Protein AF-A0A0K2UYB7-F1 (afdb_monomer)

Radius of gyration: 26.68 Å; Cα contacts (8 Å, |Δi|>4): 30; chains: 1; bounding box: 59×38×68 Å

Mean predicted aligned error: 10.9 Å

Foldseek 3Di:
DVVLVVLVVCLVCLVVQLVVLVPDPDPPPVSVVSNVQSPPPVNNVVSCVCNVPVVVVVVVVVVVVVVVVVVVVVVVVVVVVVVVVVVVVCVVPPD

Secondary structure (DSSP, 8-state):
-HHHHHHHHHHHTHHHHHHHHHH-----HHHHHHHHHHH-HHHHHHHHHHHHHHHHHHHHHHHHHHHHHHHHHHHHHHHHHHHHHHHHHHHHS--

Organism: Lepeophtheirus salmonis (NCBI:txid72036)

Nearest PDB structures (foldseek):
  7o40-assembly1_F  TM=4.434E-01  e=9.851E+00  Synechocystis sp. PCC 6803 substr. Kazusa

pLDDT: mean 85.7, std 8.61, range [58.59, 96.62]

Structure (mmCIF, N/CA/C/O backbone):
data_AF-A0A0K2UYB7-F1
#
_entry.id   AF-A0A0K2UYB7-F1
#
loop_
_atom_site.group_PDB
_atom_site.id
_atom_site.type_symbol
_atom_site.label_atom_id
_atom_site.label_alt_id
_atom_site.label_comp_id
_atom_site.label_asym_id
_atom_site.label_entity_id
_atom_site.label_seq_id
_atom_site.pdbx_PDB_ins_code
_atom_site.Cartn_x
_atom_site.Cartn_y
_atom_site.Cartn_z
_atom_site.occupancy
_atom_site.B_iso_or_equiv
_atom_site.auth_seq_id
_atom_site.auth_comp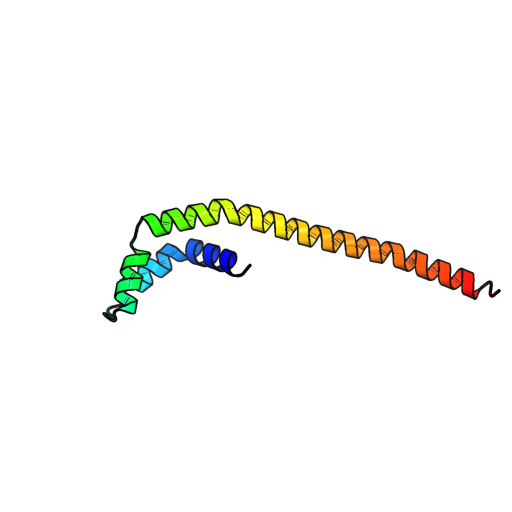_id
_atom_site.auth_asym_id
_atom_site.auth_atom_id
_atom_site.pdbx_PDB_model_num
ATOM 1 N N . GLY A 1 1 ? 9.464 -2.172 -4.984 1.00 58.59 1 GLY A N 1
ATOM 2 C CA . GLY A 1 1 ? 9.593 -2.488 -3.543 1.00 58.59 1 GLY A CA 1
ATOM 3 C C . GLY A 1 1 ? 8.231 -2.624 -2.875 1.00 58.59 1 GLY A C 1
ATOM 4 O O . GLY A 1 1 ? 7.321 -1.875 -3.210 1.00 58.59 1 GLY A O 1
ATOM 5 N N . THR A 1 2 ? 8.080 -3.570 -1.944 1.00 75.75 2 THR A N 1
ATOM 6 C CA . THR A 1 2 ? 6.821 -3.900 -1.235 1.00 75.75 2 THR A CA 1
ATOM 7 C C . THR A 1 2 ? 6.207 -2.710 -0.484 1.00 75.75 2 THR A C 1
ATOM 9 O O . THR A 1 2 ? 4.990 -2.557 -0.457 1.00 75.75 2 THR A O 1
ATOM 12 N N . TRP A 1 3 ? 7.045 -1.811 0.040 1.00 78.50 3 TRP A N 1
ATOM 13 C CA . TRP A 1 3 ? 6.630 -0.622 0.792 1.00 78.50 3 TRP A CA 1
ATOM 14 C C . TRP A 1 3 ? 5.837 0.397 -0.032 1.00 78.50 3 TRP A C 1
ATOM 16 O O . TRP A 1 3 ? 4.829 0.913 0.431 1.00 78.50 3 TRP A O 1
ATOM 26 N N . LEU A 1 4 ? 6.238 0.645 -1.278 1.00 80.00 4 LEU A N 1
ATOM 27 C CA . LEU A 1 4 ? 5.547 1.583 -2.170 1.00 80.00 4 LEU A CA 1
ATOM 28 C C . LEU A 1 4 ? 4.176 1.062 -2.606 1.00 80.00 4 LEU A C 1
ATOM 30 O O . LEU A 1 4 ? 3.212 1.820 -2.675 1.00 80.00 4 LEU A O 1
ATOM 34 N N . LYS A 1 5 ? 4.069 -0.256 -2.825 1.00 82.81 5 LYS A N 1
ATOM 35 C CA . LYS A 1 5 ? 2.777 -0.911 -3.060 1.00 82.81 5 LYS A CA 1
ATOM 36 C C . LYS A 1 5 ? 1.857 -0.759 -1.849 1.00 82.81 5 LYS A C 1
ATOM 38 O O . LYS A 1 5 ? 0.682 -0.469 -2.035 1.00 82.81 5 LYS A O 1
ATOM 43 N N . ALA A 1 6 ? 2.392 -0.898 -0.634 1.00 86.25 6 ALA A N 1
ATOM 44 C CA . ALA A 1 6 ? 1.631 -0.681 0.592 1.00 86.25 6 ALA A CA 1
ATOM 45 C C . ALA A 1 6 ? 1.172 0.779 0.730 1.00 86.25 6 ALA A C 1
ATOM 47 O O . ALA A 1 6 ? -0.008 1.011 0.959 1.00 86.25 6 ALA A O 1
ATOM 48 N N . VAL A 1 7 ? 2.057 1.760 0.516 1.00 88.44 7 VAL A N 1
ATOM 49 C CA . VAL A 1 7 ? 1.700 3.192 0.532 1.00 88.44 7 VAL A CA 1
ATOM 50 C C . VAL A 1 7 ? 0.575 3.487 -0.456 1.00 88.44 7 VAL A C 1
ATOM 52 O O . VAL A 1 7 ? -0.429 4.076 -0.072 1.00 88.44 7 VAL A O 1
ATOM 55 N N . ASN A 1 8 ? 0.706 3.029 -1.703 1.00 88.81 8 ASN A N 1
ATOM 56 C CA . ASN A 1 8 ? -0.315 3.247 -2.724 1.00 88.81 8 ASN A CA 1
ATOM 57 C C . ASN A 1 8 ? -1.638 2.551 -2.353 1.00 88.81 8 ASN A C 1
ATOM 59 O O . ASN A 1 8 ? -2.710 3.126 -2.510 1.00 88.81 8 ASN A O 1
ATOM 63 N N . TYR A 1 9 ? -1.580 1.329 -1.813 1.00 91.00 9 TYR A N 1
ATOM 64 C CA . TYR A 1 9 ? -2.765 0.613 -1.339 1.00 91.00 9 TYR A CA 1
ATOM 65 C C . TYR A 1 9 ? -3.480 1.375 -0.219 1.00 91.00 9 TYR A C 1
ATOM 67 O O . TYR A 1 9 ? -4.677 1.631 -0.330 1.00 91.00 9 TYR A O 1
ATOM 75 N N . TYR A 1 10 ? -2.759 1.764 0.83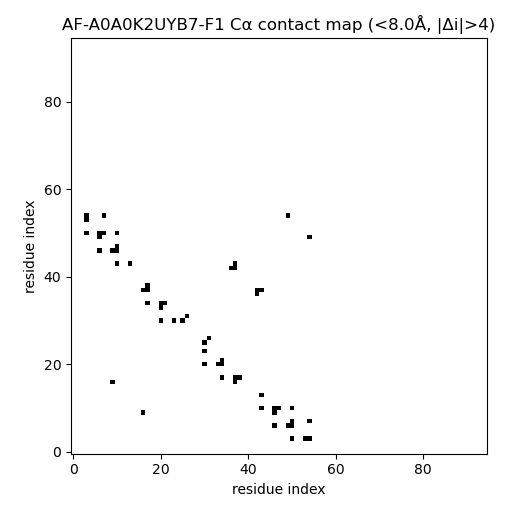3 1.00 92.06 10 TYR A N 1
ATOM 76 C CA . TYR A 1 10 ? -3.349 2.482 1.958 1.00 92.06 10 TYR A CA 1
ATOM 77 C C . TYR A 1 10 ? -3.854 3.859 1.546 1.00 92.06 10 TYR A C 1
ATOM 79 O O . TYR A 1 10 ? -4.916 4.245 2.008 1.00 92.06 10 TYR A O 1
ATOM 87 N N . PHE A 1 11 ? -3.149 4.573 0.662 1.00 92.88 11 PHE A N 1
ATOM 88 C CA . PHE A 1 11 ? -3.580 5.886 0.179 1.00 92.88 11 PHE A CA 1
ATOM 89 C C . PHE A 1 11 ? -4.906 5.787 -0.582 1.00 92.88 11 PHE A C 1
ATOM 91 O O . PHE A 1 11 ? -5.847 6.514 -0.280 1.00 92.88 11 PHE A O 1
ATOM 98 N N . ASN A 1 12 ? -5.015 4.837 -1.516 1.00 93.69 12 ASN A N 1
ATOM 99 C CA . ASN A 1 12 ? -6.213 4.684 -2.346 1.00 93.69 12 ASN A CA 1
ATOM 100 C C . ASN A 1 12 ? -7.423 4.127 -1.579 1.00 93.69 12 ASN A C 1
ATOM 102 O O . ASN A 1 12 ? -8.554 4.328 -2.007 1.00 93.69 12 ASN A O 1
ATOM 106 N N . ASN A 1 13 ? -7.199 3.415 -0.471 1.00 95.56 13 ASN A N 1
ATOM 107 C CA . ASN A 1 13 ? -8.260 2.775 0.315 1.00 95.56 13 ASN A CA 1
ATOM 108 C C . ASN A 1 13 ? -8.437 3.410 1.700 1.00 95.56 13 ASN A C 1
ATOM 110 O O . ASN A 1 13 ? -9.088 2.820 2.559 1.00 95.56 13 ASN A O 1
ATOM 114 N N . PHE A 1 14 ? -7.845 4.581 1.941 1.00 94.94 14 PHE A N 1
ATOM 115 C CA . PHE A 1 14 ? -7.723 5.138 3.285 1.00 94.94 14 PHE A CA 1
ATOM 116 C C . PHE A 1 14 ? -9.081 5.336 3.967 1.00 94.94 14 PHE A C 1
ATOM 118 O O . PHE A 1 14 ? -9.298 4.820 5.062 1.00 94.94 14 PHE A O 1
ATOM 125 N N . GLU A 1 15 ? -10.018 6.003 3.289 1.00 94.69 15 GLU A N 1
ATOM 126 C CA . GLU A 1 15 ? -11.355 6.259 3.836 1.00 94.69 15 GLU A CA 1
ATOM 127 C C . GLU A 1 15 ? -12.163 4.969 4.024 1.00 94.69 15 GLU A C 1
ATOM 129 O O . GLU A 1 15 ? -12.828 4.807 5.042 1.00 94.69 15 GLU A O 1
ATOM 134 N N . VAL A 1 16 ? -12.032 3.999 3.112 1.00 96.62 16 VAL A N 1
ATOM 135 C CA . VAL A 1 16 ? -12.699 2.689 3.232 1.00 96.62 16 VAL A CA 1
ATOM 136 C C . VAL A 1 16 ? -12.183 1.926 4.455 1.00 96.62 16 VAL A C 1
ATOM 138 O O . VAL A 1 16 ? -12.958 1.343 5.212 1.00 96.62 16 VAL A O 1
ATOM 141 N N . ILE A 1 17 ? -10.866 1.943 4.683 1.00 95.19 17 ILE A N 1
ATOM 142 C CA . ILE A 1 17 ? -10.236 1.307 5.846 1.00 95.19 17 ILE A CA 1
ATOM 143 C C . ILE A 1 17 ? -10.645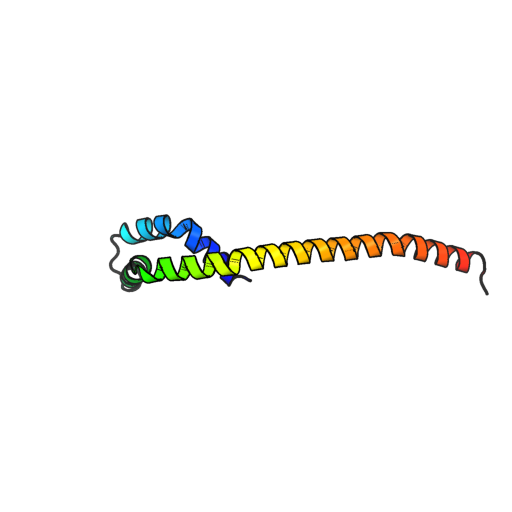 2.026 7.134 1.00 95.19 1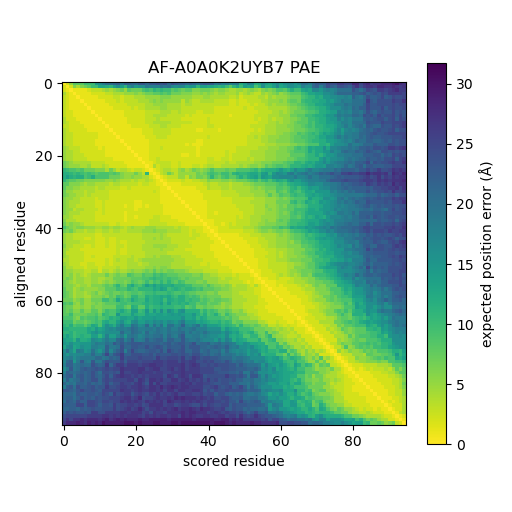7 ILE A C 1
ATOM 145 O O . ILE A 1 17 ? -10.952 1.366 8.127 1.00 95.19 17 ILE A O 1
ATOM 149 N N . ARG A 1 18 ? -10.675 3.363 7.122 1.00 95.25 18 ARG A N 1
ATOM 150 C CA . ARG A 1 18 ? -11.126 4.184 8.251 1.00 95.25 18 ARG A CA 1
ATOM 151 C C . ARG A 1 18 ? -12.568 3.870 8.625 1.00 95.25 18 ARG A C 1
ATOM 153 O O . ARG A 1 18 ? -12.843 3.606 9.794 1.00 95.25 18 ARG A O 1
ATOM 160 N N . GLU A 1 19 ? -13.471 3.863 7.651 1.00 96.62 19 GLU A N 1
ATOM 161 C CA . GLU A 1 19 ? -14.880 3.535 7.853 1.00 96.62 19 GLU A CA 1
ATOM 162 C C . GLU A 1 19 ? -15.039 2.119 8.415 1.00 96.62 19 GLU A C 1
ATOM 164 O O . GLU A 1 19 ? -15.683 1.929 9.449 1.00 96.62 19 GLU A O 1
ATOM 169 N N . TYR A 1 20 ? -14.385 1.133 7.792 1.00 95.44 20 TYR A N 1
ATOM 170 C CA . TYR A 1 20 ? -14.401 -0.250 8.258 1.00 95.44 20 TYR A CA 1
ATOM 171 C C . TYR A 1 20 ? -13.946 -0.365 9.717 1.00 95.44 20 TYR A C 1
ATOM 173 O O . TYR A 1 20 ? -14.649 -0.957 10.535 1.00 95.44 20 TYR A O 1
ATOM 181 N N . LEU A 1 21 ? -12.796 0.229 10.059 1.00 94.62 21 LEU A N 1
ATOM 182 C CA . LEU A 1 21 ? -12.259 0.190 11.417 1.00 94.62 21 LEU A CA 1
ATOM 183 C C . LEU A 1 21 ? -13.209 0.856 12.408 1.00 94.62 21 LEU A C 1
ATOM 185 O O . LEU A 1 21 ? -13.462 0.285 13.466 1.00 94.62 21 LEU A O 1
ATOM 189 N N . ASN A 1 22 ? -13.768 2.019 12.072 1.00 94.56 22 ASN A N 1
ATOM 190 C CA . ASN A 1 22 ? -14.683 2.752 12.945 1.00 94.56 22 ASN A CA 1
ATOM 191 C C . ASN A 1 22 ? -15.994 1.992 13.206 1.00 94.56 22 ASN A C 1
ATOM 193 O O . ASN A 1 22 ? -16.505 2.057 14.325 1.00 94.56 22 ASN A O 1
ATOM 197 N N . ASN A 1 23 ? -16.458 1.189 12.245 1.00 96.31 23 ASN A N 1
ATOM 198 C CA . ASN A 1 23 ? -17.647 0.342 12.372 1.00 96.31 23 ASN A CA 1
ATOM 199 C C . ASN A 1 23 ? -17.435 -0.932 13.213 1.00 96.31 23 ASN A C 1
ATOM 201 O O . ASN A 1 23 ? -18.403 -1.613 13.558 1.00 96.31 23 ASN A O 1
ATOM 205 N N . LEU A 1 24 ? -16.195 -1.278 13.580 1.00 94.44 24 LEU A N 1
ATOM 206 C CA . LEU A 1 24 ? -15.941 -2.419 14.462 1.00 94.44 24 LEU A CA 1
ATOM 207 C C . LEU A 1 24 ? -16.429 -2.117 15.886 1.00 94.44 24 LEU A C 1
ATOM 209 O O . LEU A 1 24 ? -15.932 -1.204 16.543 1.00 94.44 24 LEU A O 1
ATOM 213 N N . ASN A 1 25 ? -17.337 -2.936 16.417 1.00 91.69 25 ASN A N 1
ATOM 214 C CA . ASN A 1 25 ? -17.777 -2.852 17.821 1.00 91.69 25 ASN A CA 1
ATOM 215 C C . ASN A 1 25 ? -16.775 -3.470 18.812 1.00 91.69 25 ASN A C 1
ATOM 217 O O . ASN A 1 25 ? -16.968 -3.421 20.029 1.00 91.69 25 ASN A O 1
ATOM 221 N N . GLU A 1 26 ? -15.708 -4.070 18.294 1.00 92.50 26 GLU A N 1
ATOM 222 C CA . GLU A 1 26 ? -14.688 -4.750 19.074 1.00 92.50 26 GLU A CA 1
ATOM 223 C C . GLU A 1 26 ? -13.836 -3.755 19.879 1.00 92.50 26 GLU A C 1
ATOM 225 O O . GLU A 1 26 ? -13.429 -2.701 19.387 1.00 92.50 26 GLU A O 1
ATOM 230 N N . LYS A 1 27 ? -13.565 -4.099 21.142 1.00 91.56 27 LYS A N 1
ATOM 231 C CA . LYS A 1 27 ? -12.773 -3.284 22.081 1.00 91.56 27 LYS A CA 1
ATOM 232 C C . LYS A 1 27 ? -11.432 -3.926 22.427 1.00 91.56 27 LYS A C 1
ATOM 234 O O . LYS A 1 27 ? -10.857 -3.630 23.473 1.00 91.56 27 LYS A O 1
ATOM 239 N N . THR A 1 28 ? -10.939 -4.836 21.588 1.00 95.25 28 THR A N 1
ATOM 240 C CA . THR A 1 28 ? -9.605 -5.396 21.792 1.00 95.25 28 THR A CA 1
ATOM 241 C C . THR A 1 28 ? -8.564 -4.278 21.683 1.00 95.25 28 THR A C 1
ATOM 243 O O . THR A 1 28 ? -8.733 -3.363 20.870 1.00 95.25 28 THR A O 1
ATOM 246 N N . PRO A 1 29 ? -7.477 -4.319 22.479 1.00 95.31 29 PRO A N 1
ATOM 247 C CA . PRO A 1 29 ? -6.454 -3.273 22.457 1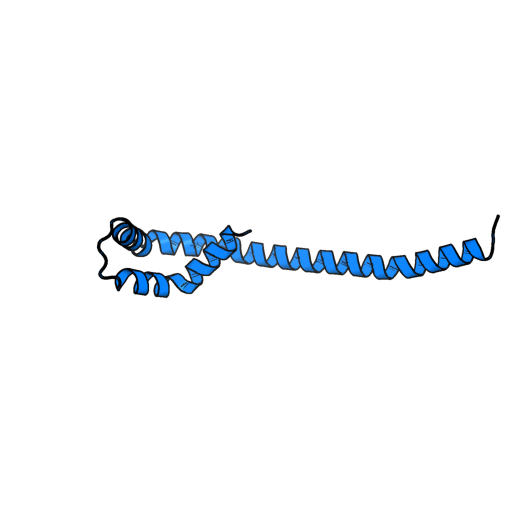.00 95.31 29 PRO A CA 1
ATOM 248 C C . PRO A 1 29 ? -5.917 -2.979 21.050 1.00 95.31 29 PRO A C 1
ATOM 250 O O . PRO A 1 29 ? -5.641 -1.831 20.712 1.00 95.31 29 PRO A O 1
ATOM 253 N N . THR A 1 30 ? -5.829 -4.007 20.202 1.00 95.00 30 THR A N 1
ATOM 254 C CA . THR A 1 30 ? -5.420 -3.886 18.798 1.00 95.00 30 THR A CA 1
ATOM 255 C C . THR A 1 30 ? -6.385 -3.032 17.979 1.00 95.00 30 THR A C 1
ATOM 257 O O . THR A 1 30 ? -5.938 -2.147 17.254 1.00 95.00 30 THR A O 1
ATOM 260 N N . VAL A 1 31 ? -7.697 -3.261 18.100 1.00 93.88 31 VAL A N 1
ATOM 261 C CA . VAL A 1 31 ? -8.718 -2.497 17.364 1.00 93.88 31 VAL A CA 1
ATOM 262 C C . VAL A 1 31 ? -8.778 -1.056 17.859 1.00 93.88 31 VAL A C 1
ATOM 264 O O . VAL A 1 31 ? -8.852 -0.141 17.043 1.00 93.88 31 VAL A O 1
ATOM 267 N N . VAL A 1 32 ? -8.674 -0.836 19.173 1.00 95.56 32 VAL A N 1
ATOM 268 C CA . VAL A 1 32 ? -8.610 0.517 19.754 1.00 95.56 32 VAL A CA 1
ATOM 269 C C . VAL A 1 32 ? -7.418 1.284 19.183 1.00 95.56 32 VAL A C 1
ATOM 271 O O . VAL A 1 32 ? -7.593 2.365 18.628 1.00 95.56 32 VAL A O 1
ATOM 274 N N . LYS A 1 33 ? -6.225 0.682 19.207 1.00 96.06 33 LYS A N 1
ATOM 275 C CA . LYS A 1 33 ? -5.014 1.302 18.661 1.00 96.06 33 LYS A CA 1
ATOM 276 C C . LYS A 1 33 ? -5.098 1.539 17.150 1.00 96.06 33 LYS A C 1
ATOM 278 O O . LYS A 1 33 ? -4.626 2.558 16.657 1.00 96.06 33 LYS A O 1
ATOM 283 N N . ALA A 1 34 ? -5.705 0.622 16.396 1.00 94.06 34 ALA A N 1
ATOM 284 C CA . ALA A 1 34 ? -5.915 0.803 14.960 1.00 94.06 34 ALA A CA 1
ATOM 285 C C . ALA A 1 34 ? -6.849 1.990 14.664 1.00 94.06 34 ALA A C 1
ATOM 287 O O . ALA A 1 34 ? -6.565 2.771 13.756 1.00 94.06 34 ALA A O 1
ATOM 288 N N . LYS A 1 35 ? -7.918 2.162 15.456 1.00 95.38 35 LYS A N 1
ATOM 289 C CA . LYS A 1 35 ? -8.815 3.325 15.378 1.00 95.38 35 LYS A CA 1
ATOM 290 C C . LYS A 1 35 ? -8.099 4.630 15.717 1.00 95.38 35 LYS A C 1
ATOM 292 O O . LYS A 1 35 ? -8.312 5.621 15.032 1.00 95.38 35 LYS A O 1
ATOM 297 N N . GLU A 1 36 ? -7.250 4.640 16.742 1.00 95.25 36 GLU A N 1
ATOM 298 C CA . GLU A 1 36 ? -6.445 5.820 17.090 1.00 95.25 36 GLU A CA 1
ATOM 299 C C . GLU A 1 36 ? -5.534 6.231 15.927 1.00 95.25 36 GLU A C 1
ATOM 301 O O . GLU A 1 36 ? -5.514 7.394 15.543 1.00 95.25 36 GLU A O 1
ATOM 306 N N . ILE A 1 37 ? -4.842 5.267 15.311 1.00 94.62 37 ILE A N 1
ATOM 307 C CA . ILE A 1 37 ? -3.930 5.531 14.190 1.00 94.62 37 ILE A CA 1
ATOM 308 C C . ILE A 1 37 ? -4.687 6.029 12.951 1.00 94.62 37 ILE A C 1
ATOM 310 O O . ILE A 1 37 ? -4.260 6.989 12.321 1.00 94.62 37 ILE A O 1
ATOM 314 N N . ILE A 1 38 ? -5.793 5.387 12.563 1.00 94.00 38 ILE A N 1
ATOM 315 C CA . ILE A 1 38 ? -6.486 5.729 11.307 1.00 94.00 38 ILE A CA 1
ATOM 316 C C . ILE A 1 38 ? -7.272 7.051 11.391 1.00 94.00 38 ILE A C 1
ATOM 318 O O . ILE A 1 38 ? -7.564 7.679 10.368 1.00 94.00 38 ILE A O 1
ATOM 322 N N . ASN A 1 39 ? -7.622 7.477 12.607 1.00 94.56 39 ASN A N 1
ATOM 323 C CA . ASN A 1 39 ? -8.300 8.747 12.861 1.00 94.56 39 ASN A CA 1
ATOM 324 C C . ASN A 1 39 ? -7.326 9.896 13.178 1.00 94.56 39 ASN A C 1
ATOM 326 O O . ASN A 1 39 ? -7.770 11.035 13.276 1.00 94.56 39 ASN A O 1
ATOM 330 N N . ASP A 1 40 ? -6.022 9.632 13.296 1.00 95.06 40 ASP A N 1
ATOM 331 C CA . ASP A 1 40 ? -5.005 10.681 13.372 1.00 95.06 40 ASP A CA 1
ATOM 332 C C . ASP A 1 40 ? -4.916 11.416 12.019 1.00 95.06 40 ASP A C 1
ATOM 334 O O . ASP A 1 40 ? -4.564 10.836 10.985 1.00 95.06 40 ASP A O 1
ATOM 338 N N . GLU A 1 41 ? -5.245 12.709 12.022 1.00 87.94 41 GLU A N 1
ATOM 339 C CA . GLU A 1 41 ? -5.232 13.571 10.833 1.00 87.94 41 GLU A CA 1
ATOM 340 C C . GLU A 1 41 ? -3.842 13.642 10.178 1.00 87.94 41 GLU A C 1
ATOM 342 O O . GLU A 1 41 ? -3.735 13.677 8.948 1.00 87.94 41 GLU A O 1
ATOM 347 N N . PHE A 1 42 ? -2.768 13.546 10.970 1.00 93.38 42 PHE A N 1
ATOM 348 C CA . PHE A 1 42 ? -1.398 13.573 10.457 1.00 93.38 42 PHE A CA 1
ATOM 349 C C . PHE A 1 42 ? -1.029 12.304 9.690 1.00 93.38 42 PHE A C 1
ATOM 351 O O . PHE A 1 42 ? -0.110 12.329 8.868 1.00 93.38 42 PHE A O 1
ATOM 358 N N . ILE A 1 43 ? -1.695 11.174 9.947 1.00 91.38 43 ILE A N 1
ATOM 359 C CA . ILE A 1 43 ? -1.397 9.918 9.248 1.00 91.38 43 ILE A CA 1
ATOM 360 C C . ILE A 1 43 ? -1.811 10.015 7.783 1.00 91.38 43 ILE A C 1
ATOM 362 O O . ILE A 1 43 ? -1.026 9.632 6.911 1.00 91.38 43 ILE A O 1
ATOM 366 N N . TYR A 1 44 ? -2.989 10.575 7.498 1.00 90.75 44 TYR A N 1
ATOM 367 C CA . TYR A 1 44 ? -3.428 10.783 6.118 1.00 90.75 44 TYR A CA 1
ATOM 368 C C . TYR A 1 44 ? -2.519 11.767 5.381 1.00 90.75 44 TYR A C 1
ATOM 370 O O . TYR A 1 44 ? -2.087 11.497 4.259 1.00 90.75 44 TYR A O 1
ATOM 378 N N . GLU A 1 45 ? -2.169 12.878 6.030 1.00 92.50 45 GLU A N 1
ATOM 379 C CA . GLU A 1 45 ? -1.280 13.886 5.453 1.00 92.50 45 GLU A CA 1
ATOM 380 C C . GLU A 1 45 ? 0.090 13.289 5.097 1.00 92.50 45 GLU A C 1
ATOM 382 O O . GLU A 1 45 ? 0.548 13.397 3.957 1.00 92.50 45 GLU A O 1
ATOM 387 N N . LYS A 1 46 ? 0.719 12.570 6.035 1.00 91.69 46 LYS A N 1
ATOM 388 C CA . LYS A 1 46 ? 2.004 11.893 5.798 1.00 91.69 46 LYS A CA 1
ATOM 389 C C . LYS A 1 46 ? 1.903 10.870 4.673 1.00 91.69 46 LYS A C 1
ATOM 391 O O . LYS A 1 46 ? 2.784 10.813 3.818 1.00 91.69 46 LYS A O 1
ATOM 396 N N . LEU A 1 47 ? 0.835 10.076 4.648 1.00 91.44 47 LEU A N 1
ATOM 397 C CA . LEU A 1 47 ? 0.604 9.085 3.601 1.00 91.44 47 LEU A CA 1
ATOM 398 C C . LEU A 1 47 ? 0.457 9.745 2.222 1.00 91.44 47 LEU A C 1
ATOM 400 O O . LEU A 1 47 ? 1.033 9.260 1.247 1.00 91.44 47 LEU A O 1
ATOM 404 N N . SER A 1 48 ? -0.245 10.878 2.157 1.00 90.88 48 SER A N 1
ATOM 405 C CA . SER A 1 48 ? -0.401 11.688 0.949 1.00 90.88 48 SER A CA 1
ATOM 406 C C . SER A 1 48 ? 0.935 12.237 0.451 1.00 90.88 48 SER A C 1
ATOM 408 O O . SER A 1 48 ? 1.266 12.069 -0.722 1.00 90.88 48 SER A O 1
ATOM 410 N N . ILE A 1 49 ? 1.758 12.796 1.345 1.00 91.50 49 ILE A N 1
ATOM 411 C CA . ILE A 1 49 ? 3.096 13.309 1.012 1.00 91.50 49 ILE A CA 1
ATOM 412 C C . ILE A 1 49 ? 3.983 12.195 0.450 1.00 91.50 49 ILE A C 1
ATOM 414 O O . ILE A 1 49 ? 4.642 12.382 -0.577 1.00 91.50 49 ILE A O 1
ATOM 418 N N . ILE A 1 50 ? 4.004 11.027 1.097 1.00 89.00 50 ILE A N 1
ATOM 419 C CA . ILE A 1 50 ? 4.808 9.888 0.636 1.00 89.00 50 ILE A CA 1
ATOM 420 C C . ILE A 1 50 ? 4.315 9.427 -0.739 1.00 89.00 50 ILE A C 1
ATOM 422 O O . ILE A 1 50 ? 5.124 9.233 -1.647 1.00 89.00 50 ILE A O 1
ATOM 426 N N . ASN A 1 51 ? 2.999 9.285 -0.920 1.00 89.19 51 ASN A N 1
ATOM 427 C CA . ASN A 1 51 ? 2.431 8.857 -2.192 1.00 89.19 51 ASN A CA 1
ATOM 428 C C . ASN A 1 51 ? 2.716 9.866 -3.316 1.00 89.19 51 ASN A C 1
ATOM 430 O O . ASN A 1 51 ? 3.152 9.470 -4.393 1.00 89.19 51 ASN A O 1
ATOM 434 N N . HIS A 1 52 ? 2.537 11.162 -3.062 1.00 89.19 52 HIS A N 1
ATOM 435 C CA . HIS A 1 52 ? 2.762 12.216 -4.050 1.00 89.19 52 HIS A CA 1
ATOM 436 C C . HIS A 1 52 ? 4.214 12.258 -4.538 1.00 89.19 52 HIS A C 1
ATOM 438 O O . HIS A 1 52 ? 4.454 12.358 -5.737 1.00 89.19 52 HIS A O 1
ATOM 444 N N . ASN A 1 53 ? 5.181 12.133 -3.625 1.00 87.50 53 ASN A N 1
ATOM 445 C CA . ASN A 1 53 ? 6.596 12.242 -3.976 1.00 87.50 53 ASN A CA 1
ATOM 446 C C . ASN A 1 53 ? 7.175 10.947 -4.563 1.00 87.50 53 ASN A C 1
ATOM 448 O O . ASN A 1 53 ? 8.005 10.999 -5.467 1.00 87.50 53 ASN A O 1
ATOM 452 N N . LEU A 1 54 ? 6.763 9.774 -4.068 1.00 84.50 54 LEU A N 1
ATOM 453 C CA . LEU A 1 54 ? 7.403 8.507 -4.445 1.00 84.50 54 LEU A CA 1
ATOM 454 C C . LEU A 1 54 ? 6.706 7.773 -5.595 1.00 84.50 54 LEU A C 1
ATOM 456 O O . LEU A 1 54 ? 7.351 6.993 -6.303 1.00 84.50 54 LEU A O 1
ATOM 460 N N . ASN A 1 55 ? 5.404 7.988 -5.798 1.00 83.88 55 ASN A N 1
ATOM 461 C CA . ASN A 1 55 ? 4.665 7.319 -6.870 1.00 83.88 55 ASN A CA 1
ATOM 462 C C . ASN A 1 55 ? 5.182 7.708 -8.272 1.00 83.88 55 ASN A C 1
ATOM 464 O O . ASN A 1 55 ? 5.415 6.798 -9.069 1.00 83.88 55 ASN A O 1
ATOM 468 N N . PRO A 1 56 ? 5.453 8.994 -8.587 1.00 84.38 56 PRO A N 1
ATOM 469 C CA . PRO A 1 56 ? 6.031 9.374 -9.879 1.00 84.38 56 PRO A CA 1
ATOM 470 C C . PRO A 1 56 ? 7.400 8.731 -10.116 1.00 84.38 56 PRO A C 1
ATOM 472 O O . PRO A 1 56 ? 7.596 8.087 -11.140 1.00 84.38 56 PRO A O 1
ATOM 475 N N . ILE A 1 57 ? 8.291 8.785 -9.118 1.00 82.50 57 ILE A N 1
ATOM 476 C CA . ILE A 1 57 ? 9.634 8.185 -9.190 1.00 82.50 57 ILE A CA 1
ATOM 477 C C . ILE A 1 57 ? 9.544 6.692 -9.513 1.00 82.50 57 ILE A C 1
ATOM 479 O O . ILE A 1 57 ? 10.302 6.173 -10.325 1.00 82.50 57 ILE A O 1
ATOM 483 N N . THR A 1 58 ? 8.594 5.989 -8.899 1.00 78.00 58 THR A N 1
ATOM 484 C CA . THR A 1 58 ? 8.415 4.553 -9.142 1.00 78.00 58 THR A CA 1
ATOM 485 C C . THR A 1 58 ? 7.949 4.276 -10.565 1.00 78.00 58 THR A C 1
ATOM 487 O O . THR A 1 58 ? 8.448 3.346 -11.190 1.00 78.00 58 THR A O 1
ATOM 490 N N . LYS A 1 59 ? 7.027 5.088 -11.094 1.00 80.50 59 LYS A N 1
ATOM 491 C CA . LYS A 1 59 ? 6.572 4.972 -12.486 1.00 80.50 59 LYS A CA 1
ATOM 492 C C . LYS A 1 59 ? 7.708 5.231 -13.468 1.00 80.50 59 LYS A C 1
ATOM 494 O O . LYS A 1 59 ? 7.852 4.473 -14.421 1.00 80.50 59 LYS A O 1
ATOM 499 N N . ASP A 1 60 ? 8.525 6.247 -13.209 1.00 83.75 60 ASP A N 1
ATOM 500 C CA . ASP A 1 60 ? 9.667 6.583 -14.058 1.00 83.75 60 ASP A CA 1
ATOM 501 C C . ASP A 1 60 ? 10.729 5.478 -14.030 1.00 83.75 60 ASP A C 1
ATOM 503 O O . ASP A 1 60 ? 11.229 5.086 -15.082 1.00 83.75 60 ASP A O 1
ATOM 507 N N . ILE A 1 61 ? 11.025 4.914 -12.852 1.00 80.62 61 ILE A N 1
ATOM 508 C CA . ILE A 1 61 ? 11.922 3.756 -12.721 1.00 80.62 61 ILE A CA 1
ATOM 509 C C . ILE A 1 61 ? 11.374 2.565 -13.508 1.00 80.62 61 ILE A C 1
ATOM 511 O O . ILE A 1 61 ? 12.104 2.000 -14.314 1.00 80.62 61 ILE A O 1
ATOM 515 N N . THR A 1 62 ? 10.098 2.211 -13.340 1.00 79.19 62 THR A N 1
ATOM 516 C CA . THR A 1 62 ? 9.489 1.097 -14.085 1.00 79.19 62 THR A CA 1
ATOM 517 C C . THR A 1 62 ? 9.522 1.339 -15.595 1.00 79.19 62 THR A C 1
ATOM 519 O O . THR A 1 62 ? 9.890 0.444 -16.350 1.00 79.19 62 THR A O 1
ATOM 522 N N . ALA A 1 63 ? 9.232 2.559 -16.052 1.00 80.75 63 ALA A N 1
ATOM 523 C CA . ALA A 1 63 ? 9.325 2.906 -17.467 1.00 80.75 63 ALA A CA 1
ATOM 524 C C . ALA A 1 63 ? 10.767 2.800 -17.999 1.00 80.75 63 ALA A C 1
ATOM 526 O O . ALA A 1 63 ? 10.981 2.384 -19.139 1.00 80.75 63 ALA A O 1
ATOM 527 N N . LEU A 1 64 ? 11.768 3.167 -17.193 1.00 81.19 64 LEU A N 1
ATOM 528 C CA . LEU A 1 64 ? 13.178 2.987 -17.540 1.00 81.19 64 LEU A CA 1
ATOM 529 C C . LEU A 1 64 ? 13.569 1.506 -17.584 1.00 81.19 64 LEU A C 1
ATOM 531 O O . LEU A 1 64 ? 14.245 1.102 -18.527 1.00 81.19 64 LEU A O 1
ATOM 535 N N . GLU A 1 65 ? 13.127 0.697 -16.621 1.00 79.12 65 GLU A N 1
ATOM 536 C CA . GLU A 1 65 ? 13.356 -0.753 -16.591 1.00 79.12 65 GLU A CA 1
ATOM 537 C C . GLU A 1 65 ? 12.786 -1.433 -17.846 1.00 79.12 65 GLU A C 1
ATOM 539 O O . GLU A 1 65 ? 13.488 -2.197 -18.509 1.00 79.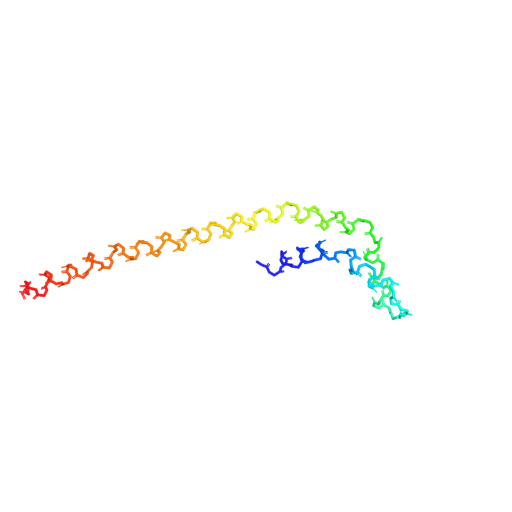12 65 GLU A O 1
ATOM 544 N N . GLU A 1 66 ? 11.552 -1.099 -18.232 1.00 82.75 66 GLU A N 1
ATOM 545 C CA . GLU A 1 66 ? 10.912 -1.615 -19.448 1.00 82.75 66 GLU A CA 1
ATOM 546 C C . GLU A 1 66 ? 11.665 -1.197 -20.718 1.00 82.75 66 GLU A C 1
ATOM 548 O O . GLU A 1 66 ? 11.925 -2.023 -21.595 1.00 82.75 66 GLU A O 1
ATOM 553 N N . ARG A 1 67 ? 12.076 0.075 -20.812 1.00 85.19 67 ARG A N 1
ATOM 554 C CA . ARG A 1 67 ? 12.864 0.577 -21.951 1.00 85.19 67 ARG A CA 1
ATOM 555 C C . ARG A 1 67 ? 14.225 -0.100 -22.056 1.00 85.19 67 ARG A C 1
ATOM 557 O O . ARG A 1 67 ? 14.639 -0.442 -23.160 1.00 85.19 67 ARG A O 1
ATOM 564 N N . LEU A 1 68 ? 14.917 -0.299 -20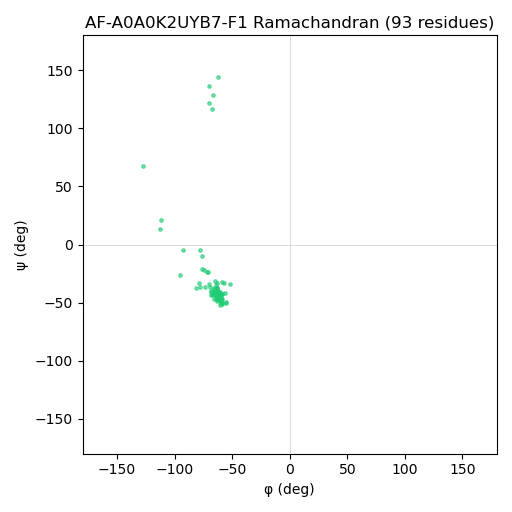.936 1.00 80.12 68 LEU A N 1
ATOM 565 C CA . LEU A 1 68 ? 16.203 -0.997 -20.905 1.00 80.12 68 LEU A CA 1
ATOM 566 C C . LEU A 1 68 ? 16.050 -2.451 -21.359 1.00 80.12 68 LEU A C 1
ATOM 568 O O . LEU A 1 68 ? 16.856 -2.930 -22.152 1.00 80.12 68 LEU A O 1
ATOM 572 N N . LEU A 1 69 ? 14.993 -3.134 -20.921 1.00 77.81 69 LEU A N 1
ATOM 573 C CA . LEU A 1 69 ? 14.706 -4.506 -21.334 1.00 77.81 69 LEU A CA 1
ATOM 574 C C . LEU A 1 69 ? 14.409 -4.600 -22.842 1.00 77.81 69 LEU A C 1
ATOM 576 O O . LEU A 1 69 ? 14.909 -5.496 -23.528 1.00 77.81 69 LEU A O 1
ATOM 580 N N . LEU A 1 70 ? 13.666 -3.630 -23.384 1.00 79.19 70 LEU A N 1
ATOM 581 C CA . LEU A 1 70 ? 13.435 -3.496 -24.825 1.00 79.19 70 LEU A CA 1
ATOM 582 C C . LEU A 1 70 ? 14.739 -3.248 -25.597 1.00 79.19 70 LEU A C 1
ATOM 584 O O . LEU A 1 70 ? 14.988 -3.909 -26.599 1.00 79.19 70 LEU A O 1
ATOM 588 N N . LEU A 1 71 ? 15.609 -2.362 -25.112 1.00 74.25 71 LEU A N 1
ATOM 589 C CA . LEU A 1 71 ? 16.921 -2.099 -25.717 1.00 74.25 71 LEU A CA 1
ATOM 590 C C . LEU A 1 71 ? 17.813 -3.346 -25.739 1.00 74.25 71 LEU A C 1
ATOM 592 O O . LEU A 1 71 ? 18.412 -3.659 -26.768 1.00 74.25 71 LEU A O 1
ATOM 596 N N . VAL A 1 72 ? 17.877 -4.084 -24.629 1.00 74.31 72 VAL A N 1
ATOM 597 C CA . VAL A 1 72 ? 18.650 -5.332 -24.543 1.00 74.31 72 VAL A CA 1
ATOM 598 C C . VAL A 1 72 ? 18.103 -6.374 -25.519 1.00 74.31 72 VAL A C 1
ATOM 600 O O . VAL A 1 72 ? 18.878 -6.986 -26.251 1.00 74.31 72 VAL A O 1
ATOM 603 N N . SER A 1 73 ? 16.781 -6.553 -25.578 1.00 71.38 73 SER A N 1
ATOM 604 C CA . SER A 1 73 ? 16.169 -7.513 -26.507 1.00 71.38 73 SER A CA 1
ATOM 605 C C . SER A 1 73 ? 16.386 -7.144 -27.979 1.00 71.38 73 SER A C 1
ATOM 607 O O . SER A 1 73 ? 16.741 -8.022 -28.762 1.00 71.38 73 SER A O 1
ATOM 609 N N . LEU A 1 74 ? 16.277 -5.863 -28.350 1.00 70.75 74 LEU A N 1
ATOM 610 C CA . LEU A 1 74 ? 16.613 -5.377 -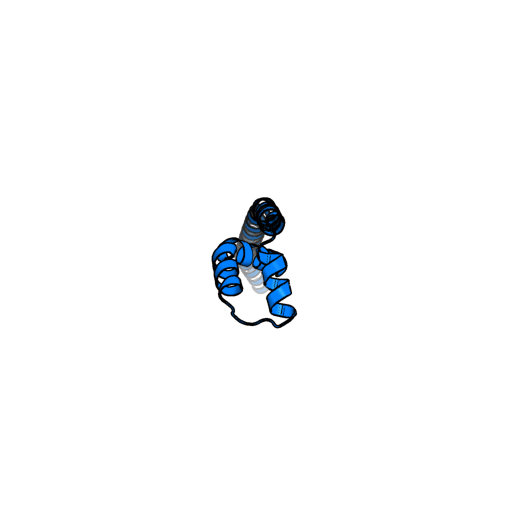29.695 1.00 70.75 74 LEU A CA 1
ATOM 611 C C . LEU A 1 74 ? 18.077 -5.655 -30.051 1.00 70.75 74 LEU A C 1
ATOM 613 O O . LEU A 1 74 ? 18.362 -6.198 -31.114 1.00 70.75 74 LEU A O 1
ATOM 617 N N . THR A 1 75 ? 18.997 -5.364 -29.131 1.00 72.31 75 THR A N 1
ATOM 618 C CA . THR A 1 75 ? 20.434 -5.600 -29.333 1.00 72.31 75 THR A CA 1
ATOM 619 C C . THR A 1 75 ? 20.734 -7.087 -29.560 1.00 72.31 75 THR A C 1
ATOM 621 O O . THR A 1 75 ? 21.520 -7.438 -30.436 1.00 72.31 75 THR A O 1
ATOM 624 N N . ILE A 1 76 ? 20.080 -7.986 -28.816 1.00 70.38 76 ILE A N 1
ATOM 625 C CA . ILE A 1 76 ? 20.211 -9.439 -29.017 1.00 70.38 76 ILE A CA 1
ATOM 626 C C . ILE A 1 76 ? 19.688 -9.850 -30.402 1.00 70.38 76 ILE A C 1
ATOM 628 O O . ILE A 1 76 ? 20.355 -10.611 -31.103 1.00 70.38 76 ILE A O 1
ATOM 632 N N . VAL A 1 77 ? 18.527 -9.329 -30.816 1.00 71.19 77 VAL A N 1
ATOM 633 C CA . VAL A 1 77 ? 17.934 -9.613 -32.135 1.00 71.19 77 VAL A CA 1
ATOM 634 C C . VAL A 1 77 ? 18.823 -9.122 -33.280 1.00 71.19 77 VAL A C 1
ATOM 636 O O . VAL A 1 77 ? 18.862 -9.767 -34.322 1.00 71.19 77 VAL A O 1
ATOM 639 N N . GLU A 1 78 ? 19.560 -8.025 -33.108 1.00 72.75 78 GLU A N 1
ATOM 640 C CA . GLU A 1 78 ? 20.492 -7.518 -34.124 1.00 72.75 78 GLU A CA 1
ATOM 641 C C . GLU A 1 78 ? 21.826 -8.287 -34.162 1.00 72.75 78 GLU A C 1
ATOM 64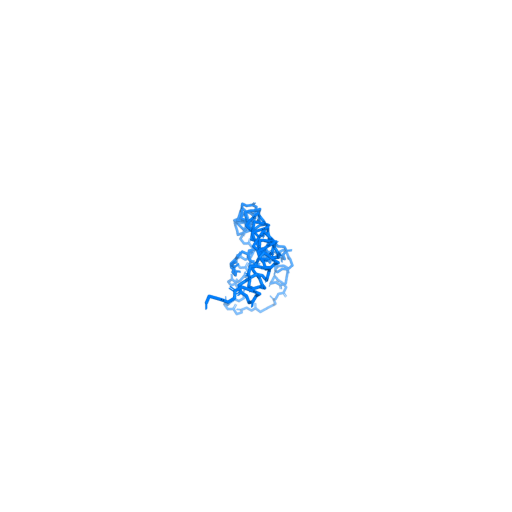3 O O . GLU A 1 78 ? 22.402 -8.475 -35.238 1.00 72.75 78 GLU A O 1
ATOM 648 N N . ILE A 1 79 ? 22.314 -8.776 -33.015 1.00 74.19 79 ILE A N 1
ATOM 649 C CA . ILE A 1 79 ? 23.593 -9.500 -32.916 1.00 74.19 79 ILE A CA 1
ATOM 650 C C . ILE A 1 79 ? 23.480 -10.955 -33.398 1.00 74.19 79 ILE A C 1
ATOM 652 O O . ILE A 1 79 ? 24.409 -11.458 -34.033 1.00 74.19 79 ILE A O 1
ATOM 656 N N . GLU A 1 80 ? 22.366 -11.646 -33.148 1.00 79.25 80 GLU A N 1
ATOM 657 C CA . GLU A 1 80 ? 22.211 -13.065 -33.518 1.00 79.25 80 GLU A CA 1
ATOM 658 C C . GLU A 1 80 ? 22.312 -13.355 -35.036 1.00 79.25 80 GLU A C 1
ATOM 660 O O . GLU A 1 80 ? 23.009 -14.299 -35.428 1.00 79.25 80 GLU A O 1
ATOM 665 N N . PRO A 1 81 ? 21.734 -12.538 -35.937 1.00 79.94 81 PRO A N 1
ATOM 666 C CA . PRO A 1 81 ? 21.928 -12.683 -37.379 1.00 79.94 81 PRO A CA 1
ATOM 667 C C . PRO A 1 81 ? 23.383 -12.479 -37.814 1.00 79.94 81 PRO A C 1
ATOM 669 O O . PRO A 1 81 ? 23.859 -13.172 -38.715 1.00 79.94 81 PRO A O 1
ATOM 672 N N . LEU A 1 82 ? 24.101 -11.542 -37.183 1.00 77.81 82 LEU A N 1
ATOM 673 C CA . LEU A 1 82 ? 25.520 -11.298 -37.457 1.00 77.81 82 LEU A CA 1
ATOM 674 C C . LEU A 1 82 ? 26.382 -12.470 -36.984 1.00 77.81 82 LEU A C 1
ATOM 676 O O . LEU A 1 82 ? 27.275 -12.909 -37.707 1.00 77.81 82 LEU A O 1
ATOM 680 N N . ARG A 1 83 ? 26.072 -13.023 -35.809 1.00 74.62 83 ARG A N 1
ATOM 681 C CA . ARG A 1 83 ? 26.740 -14.203 -35.255 1.00 74.62 83 ARG A CA 1
ATOM 682 C C . ARG A 1 83 ? 26.522 -15.442 -36.119 1.00 74.62 83 ARG A C 1
ATOM 684 O O . ARG A 1 83 ? 27.474 -16.162 -36.400 1.00 74.62 83 ARG A O 1
ATOM 691 N N . THR A 1 84 ? 25.291 -15.657 -36.579 1.00 82.44 84 THR A N 1
ATOM 692 C CA . THR A 1 84 ? 24.955 -16.778 -37.464 1.00 82.44 84 THR A CA 1
ATOM 693 C C . THR A 1 84 ? 25.712 -16.663 -38.784 1.00 82.44 84 THR A C 1
ATOM 695 O O . THR A 1 84 ? 26.374 -17.614 -39.181 1.00 82.44 84 THR A O 1
ATOM 698 N N . LYS A 1 85 ? 25.706 -15.481 -39.420 1.00 82.88 85 LYS A N 1
ATOM 699 C CA . LYS A 1 85 ? 26.478 -15.238 -40.650 1.00 82.88 85 LYS A CA 1
ATOM 700 C C . LYS A 1 85 ? 27.976 -15.468 -40.465 1.00 82.88 85 LYS A C 1
ATOM 702 O O . LYS A 1 85 ? 28.599 -16.063 -41.336 1.00 82.88 85 LYS A O 1
ATOM 707 N N . LEU A 1 86 ? 28.554 -15.008 -39.356 1.00 79.44 86 LEU A N 1
ATOM 708 C CA . LEU A 1 86 ? 29.974 -15.215 -39.069 1.00 79.44 86 LEU A CA 1
ATOM 709 C C . LEU A 1 86 ? 30.309 -16.705 -38.921 1.00 79.44 86 LEU A C 1
ATOM 711 O O . LEU A 1 86 ? 31.289 -17.157 -39.499 1.00 79.44 86 LEU A O 1
ATOM 715 N N . ASN A 1 87 ? 29.485 -17.466 -38.198 1.00 83.94 87 ASN A N 1
ATOM 716 C CA . ASN A 1 87 ? 29.686 -18.906 -38.043 1.00 83.94 87 ASN A CA 1
ATOM 717 C C . ASN A 1 87 ? 29.568 -19.640 -39.385 1.00 83.94 87 ASN A C 1
ATOM 719 O O . ASN A 1 87 ? 30.427 -20.453 -39.694 1.00 83.94 87 ASN A O 1
ATOM 723 N N . THR A 1 88 ? 28.580 -19.298 -40.220 1.00 86.62 88 THR A N 1
ATOM 724 C CA . THR A 1 88 ? 28.459 -19.871 -41.571 1.00 86.62 88 THR A CA 1
ATOM 725 C C . THR A 1 88 ? 29.698 -19.586 -42.421 1.00 86.62 88 THR A C 1
ATOM 727 O O . THR A 1 88 ? 30.210 -20.490 -43.066 1.00 86.62 88 THR A O 1
ATOM 730 N N . LEU A 1 89 ? 30.238 -18.362 -42.377 1.00 81.75 89 LEU A N 1
ATOM 731 C CA . LEU A 1 89 ? 31.463 -18.016 -43.111 1.00 81.75 89 LEU A CA 1
ATOM 732 C C . LEU A 1 89 ? 32.696 -18.797 -42.632 1.00 81.75 89 LEU A C 1
ATOM 734 O O . LEU A 1 89 ? 33.567 -19.107 -43.447 1.00 81.75 89 LEU A O 1
ATOM 738 N N . LEU A 1 90 ? 32.778 -19.089 -41.331 1.00 81.19 90 LEU A N 1
ATOM 739 C CA . LEU A 1 90 ? 33.846 -19.899 -40.737 1.00 81.19 90 LEU A CA 1
ATOM 740 C C . LEU A 1 90 ? 33.690 -21.391 -41.075 1.00 81.19 90 LEU A C 1
ATOM 742 O O . LEU A 1 90 ? 34.692 -22.049 -41.334 1.00 81.19 90 LEU A O 1
ATOM 746 N N . ASP A 1 91 ? 32.459 -21.905 -41.131 1.00 82.50 91 ASP A N 1
ATOM 747 C CA . ASP A 1 91 ? 32.164 -23.285 -41.543 1.00 82.50 91 ASP A CA 1
ATOM 748 C C . ASP A 1 91 ? 32.412 -23.508 -43.047 1.00 82.50 91 ASP A C 1
ATOM 750 O O . ASP A 1 91 ? 32.848 -24.583 -43.454 1.00 82.50 91 ASP A O 1
ATOM 754 N N . GLU A 1 92 ? 32.159 -22.493 -43.883 1.00 84.75 92 GLU A N 1
ATOM 755 C CA . GLU A 1 92 ? 32.419 -22.521 -45.331 1.00 84.75 92 GLU A CA 1
ATOM 756 C C . GLU A 1 92 ? 33.908 -22.359 -45.680 1.00 84.75 92 GLU A C 1
ATOM 758 O O . GLU A 1 92 ? 34.328 -22.754 -46.768 1.00 84.75 92 GLU A O 1
ATOM 763 N N . ASN A 1 93 ? 34.715 -21.806 -44.767 1.00 78.38 93 ASN A N 1
ATOM 764 C CA . ASN A 1 93 ? 36.165 -21.651 -44.919 1.00 78.38 93 ASN A CA 1
ATOM 765 C C . ASN A 1 93 ? 36.910 -22.233 -43.705 1.00 78.38 93 ASN A C 1
ATOM 767 O O . ASN A 1 93 ? 37.517 -21.474 -42.939 1.00 78.38 93 ASN A O 1
ATOM 771 N N . PRO A 1 94 ? 36.879 -23.564 -43.509 1.00 65.06 94 PRO A N 1
ATOM 772 C CA . PRO A 1 94 ? 37.609 -24.191 -42.421 1.00 65.06 94 PRO A CA 1
ATOM 773 C C . PRO A 1 94 ? 39.116 -24.042 -42.674 1.00 65.06 94 PRO A C 1
ATOM 775 O O . PRO A 1 94 ? 39.599 -24.331 -43.770 1.00 65.06 94 PRO A O 1
ATOM 778 N N . VAL A 1 95 ? 39.835 -23.547 -41.662 1.00 67.00 95 VAL A N 1
ATOM 779 C CA . VAL A 1 95 ? 41.306 -23.416 -41.656 1.00 67.00 95 VAL A CA 1
ATOM 780 C C . VAL A 1 95 ? 41.976 -24.783 -41.732 1.00 67.00 95 VAL A C 1
ATOM 782 O O . VAL A 1 95 ? 41.523 -25.695 -41.002 1.00 67.00 95 VAL A O 1
#

Solvent-accessible surface area (backbone atoms only — not comparable to full-atom values): 5373 Å² total; per-residue (Å²): 113,74,64,60,55,47,46,49,50,49,59,78,41,41,69,62,52,38,51,54,52,68,68,50,87,64,78,49,72,67,52,50,52,51,43,55,54,63,67,35,70,66,51,56,53,53,43,49,53,51,41,65,64,47,51,59,54,50,52,52,50,50,53,48,53,53,51,49,52,51,51,53,52,50,51,50,65,61,46,51,61,53,51,51,53,52,51,51,55,45,68,76,54,72,130

Sequence (95 aa):
GTWLKAVNYYFNNFEVIREYLNNLNEKTPTVVKAKEIINDEFIYEKLSIINHNLNPITKDITALEERLLLLVSLTIVEIEPLRTKLNTLLDENPV